Protein AF-A0A9P0L6J5-F1 (afdb_monomer_lite)

Radius of gyration: 15.88 Å; chains: 1; bounding box: 28×27×44 Å

Secondary structure (DSSP, 8-state):
-PPPP----------TTGGGS-HHHHHHHHHHHHTT----------

Organism: Acanthoscelides obtectus (NCBI:txid200917)

pLDDT: mean 72.1, std 9.61, range [50.31, 84.69]

Structure (mmCIF, N/CA/C/O backbone):
data_AF-A0A9P0L6J5-F1
#
_entry.id   AF-A0A9P0L6J5-F1
#
loop_
_atom_site.group_PDB
_atom_site.id
_atom_site.type_symbol
_atom_site.label_atom_id
_atom_site.label_alt_id
_atom_site.label_comp_id
_atom_site.label_asym_id
_atom_site.label_entity_id
_atom_site.label_seq_id
_atom_site.pdbx_PDB_ins_code
_atom_site.Cartn_x
_atom_site.Cartn_y
_atom_site.Cartn_z
_atom_site.occupancy
_atom_site.B_iso_or_equiv
_atom_site.auth_seq_id
_atom_site.auth_comp_id
_atom_site.auth_asym_id
_atom_site.auth_atom_id
_atom_site.pdbx_PDB_model_num
ATOM 1 N N . MET A 1 1 ? 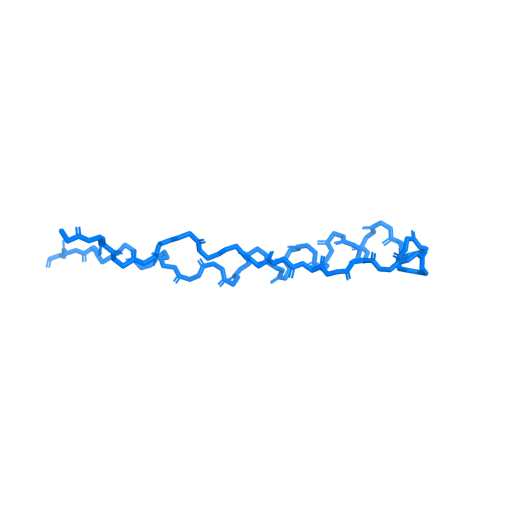-18.292 -15.724 24.455 1.00 62.28 1 MET A N 1
ATOM 2 C CA . MET A 1 1 ? -18.607 -14.706 23.431 1.00 62.28 1 MET A CA 1
ATOM 3 C C . MET A 1 1 ? -17.311 -14.410 22.693 1.00 62.28 1 MET A C 1
ATOM 5 O O . MET A 1 1 ? -16.319 -14.159 23.363 1.00 62.28 1 MET A O 1
ATOM 9 N N . ILE A 1 2 ? -17.278 -14.550 21.369 1.00 69.44 2 ILE A N 1
ATOM 10 C CA . ILE A 1 2 ? -16.102 -14.219 20.546 1.00 69.44 2 ILE A CA 1
ATOM 11 C C . ILE A 1 2 ? -16.207 -12.715 20.254 1.00 69.44 2 ILE A C 1
ATOM 13 O O . ILE A 1 2 ? -17.271 -12.261 19.843 1.00 69.44 2 ILE A O 1
ATOM 17 N N . GLY A 1 3 ? -15.171 -11.939 20.581 1.00 74.50 3 GLY A N 1
ATOM 18 C CA . GLY A 1 3 ? -15.173 -10.481 20.410 1.00 74.50 3 GLY A CA 1
ATOM 19 C C . GLY A 1 3 ? -15.276 -10.049 18.943 1.00 74.50 3 GLY A C 1
ATOM 20 O O . GLY A 1 3 ? -15.170 -10.869 18.032 1.00 74.50 3 GLY A O 1
ATOM 21 N N . ASN A 1 4 ? -15.473 -8.748 18.713 1.00 69.19 4 ASN A N 1
ATOM 22 C CA . ASN A 1 4 ? -15.519 -8.194 17.359 1.00 69.19 4 ASN A CA 1
ATOM 23 C C . ASN A 1 4 ? -14.164 -8.396 16.646 1.00 69.19 4 ASN A C 1
ATOM 25 O O . ASN A 1 4 ? -13.127 -8.319 17.307 1.00 69.19 4 ASN A O 1
ATOM 29 N N . PRO A 1 5 ? -14.133 -8.634 15.322 1.00 68.25 5 PRO A N 1
ATOM 30 C CA . PRO A 1 5 ? -12.879 -8.765 14.583 1.00 68.25 5 PRO A CA 1
ATOM 31 C C . PRO A 1 5 ? -12.070 -7.466 14.684 1.00 68.25 5 PRO A C 1
ATOM 33 O O 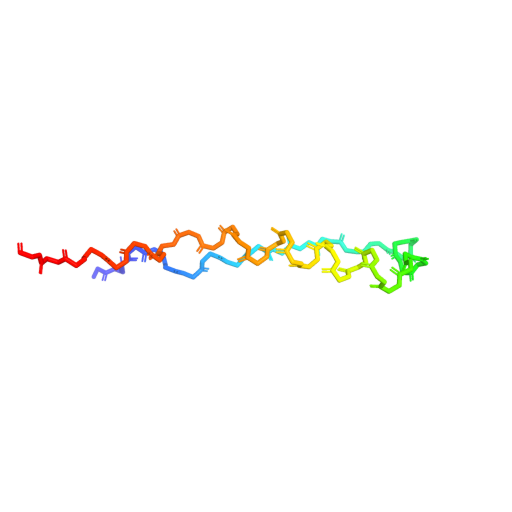. PRO A 1 5 ? -12.623 -6.389 14.488 1.00 68.25 5 PRO A O 1
ATOM 36 N N . THR A 1 6 ? -10.773 -7.553 14.985 1.00 69.38 6 THR A N 1
ATOM 37 C CA . THR A 1 6 ? -9.893 -6.377 15.153 1.00 69.38 6 THR A CA 1
ATOM 38 C C . THR A 1 6 ? -8.691 -6.362 14.206 1.00 69.38 6 THR A C 1
ATOM 40 O O . THR A 1 6 ? -7.988 -5.361 14.140 1.00 69.38 6 THR A O 1
ATOM 43 N N . ASN A 1 7 ? -8.461 -7.430 13.431 1.00 68.94 7 ASN A N 1
ATOM 44 C CA . ASN A 1 7 ? -7.321 -7.552 12.515 1.00 68.94 7 ASN A CA 1
ATOM 45 C C . ASN A 1 7 ? -7.769 -7.549 11.045 1.00 68.94 7 ASN A C 1
ATOM 47 O O . ASN A 1 7 ? -7.785 -8.585 10.374 1.00 68.94 7 ASN A O 1
ATOM 51 N N . PHE A 1 8 ? -8.169 -6.379 10.550 1.00 69.69 8 PHE A N 1
ATOM 52 C CA . PHE A 1 8 ? -8.538 -6.206 9.147 1.00 69.69 8 PHE A CA 1
ATOM 53 C C . PHE A 1 8 ? -7.285 -6.007 8.294 1.00 69.69 8 PHE A C 1
ATOM 55 O O . PHE A 1 8 ? -6.772 -4.897 8.165 1.00 69.69 8 PHE A O 1
ATOM 62 N N . GLN A 1 9 ? -6.799 -7.100 7.703 1.00 74.38 9 GLN A N 1
ATOM 63 C CA . GLN A 1 9 ? -5.688 -7.068 6.755 1.00 74.38 9 GLN A CA 1
ATOM 64 C C . GLN A 1 9 ? -6.219 -6.899 5.334 1.00 74.38 9 GLN A C 1
ATOM 66 O O . G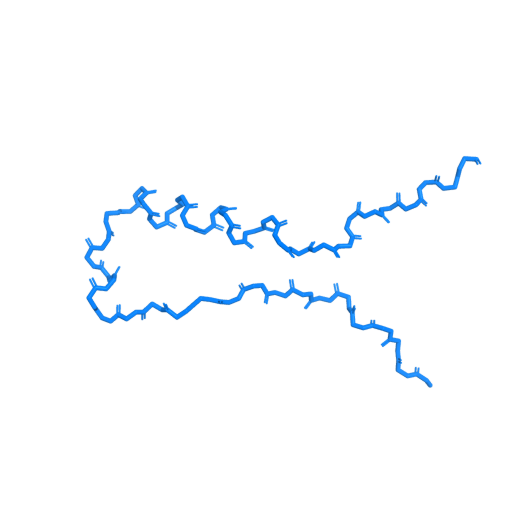LN A 1 9 ? -7.003 -7.717 4.847 1.00 74.38 9 GLN A O 1
ATOM 71 N N . HIS A 1 10 ? -5.777 -5.846 4.651 1.00 75.94 10 HIS A N 1
ATOM 72 C CA . HIS A 1 10 ? -6.047 -5.698 3.231 1.00 75.94 10 HIS A CA 1
ATOM 73 C C . HIS A 1 10 ? -5.081 -6.600 2.454 1.00 75.94 10 HIS A C 1
ATOM 75 O O . HIS A 1 10 ? -3.866 -6.491 2.601 1.00 75.94 10 HIS A O 1
ATOM 81 N N . THR A 1 11 ? -5.622 -7.511 1.649 1.00 77.56 11 THR A N 1
ATOM 82 C CA . THR A 1 11 ? -4.845 -8.391 0.769 1.00 77.56 11 THR A CA 1
ATOM 83 C C . THR A 1 11 ? -5.123 -8.016 -0.683 1.00 77.56 11 THR A C 1
ATOM 85 O O . THR A 1 11 ? -6.213 -7.551 -1.012 1.00 77.56 11 THR A O 1
ATOM 88 N N . GLY A 1 12 ? -4.111 -8.150 -1.536 1.00 78.81 12 GLY A N 1
ATOM 89 C CA . GLY A 1 12 ? -4.177 -7.827 -2.956 1.00 78.81 12 GLY A CA 1
ATOM 90 C C . GLY A 1 12 ? -3.713 -9.031 -3.760 1.00 78.81 12 GLY A C 1
ATOM 91 O O . GLY A 1 12 ? -2.760 -9.707 -3.370 1.00 78.81 12 GLY A O 1
ATOM 92 N N . HIS A 1 13 ? -4.402 -9.321 -4.858 1.00 84.38 13 HIS A N 1
ATOM 93 C CA . HIS A 1 13 ? -3.962 -10.333 -5.809 1.00 84.38 13 HIS A CA 1
ATOM 94 C C . HIS A 1 13 ? -2.977 -9.693 -6.789 1.00 84.38 13 HIS A C 1
ATOM 96 O O . HIS A 1 13 ? -3.306 -8.681 -7.402 1.00 84.38 13 HIS A O 1
ATOM 102 N N . ILE A 1 14 ? -1.787 -10.278 -6.926 1.00 80.50 14 ILE A N 1
ATOM 103 C CA . ILE A 1 14 ? -0.778 -9.872 -7.909 1.00 80.50 14 ILE A CA 1
ATOM 104 C C . ILE A 1 14 ? -0.729 -10.967 -8.974 1.00 80.50 14 ILE A C 1
ATOM 106 O O . ILE A 1 14 ? -0.365 -12.107 -8.671 1.00 80.50 14 ILE A O 1
ATOM 110 N N . GLY A 1 15 ? -1.141 -10.640 -10.197 1.00 81.12 15 GLY A N 1
ATOM 111 C CA . GLY A 1 15 ? -1.048 -11.539 -11.338 1.00 81.12 15 GLY A CA 1
ATOM 112 C C . GLY A 1 15 ? 0.380 -11.606 -11.879 1.00 81.12 15 GLY A C 1
ATOM 113 O O . GLY A 1 15 ? 1.217 -10.749 -11.613 1.00 81.12 15 GLY A O 1
ATOM 114 N N . SER A 1 16 ? 0.677 -12.612 -12.699 1.00 78.50 16 SER A N 1
ATOM 115 C CA . SER A 1 16 ? 2.009 -12.782 -13.302 1.00 78.50 16 SER A CA 1
ATOM 116 C C . SER A 1 16 ? 2.457 -11.594 -14.164 1.00 78.50 16 SER A C 1
ATOM 118 O O . SER A 1 16 ? 3.650 -11.334 -14.262 1.00 78.50 16 SER A O 1
ATOM 120 N N . ARG A 1 17 ? 1.512 -10.846 -14.749 1.00 78.50 17 ARG A N 1
ATOM 121 C CA . ARG A 1 17 ? 1.772 -9.617 -15.526 1.00 78.50 17 ARG A CA 1
ATOM 122 C C . ARG A 1 17 ? 2.060 -8.406 -14.638 1.00 78.50 17 ARG A C 1
ATOM 124 O O . ARG A 1 17 ? 2.720 -7.473 -15.071 1.00 78.50 17 ARG A O 1
ATOM 131 N N . ASP A 1 18 ? 1.598 -8.441 -13.392 1.00 72.19 18 ASP A N 1
ATOM 132 C CA . ASP A 1 18 ? 1.808 -7.379 -12.408 1.00 72.19 18 ASP A CA 1
ATOM 133 C C . ASP A 1 18 ? 3.197 -7.476 -11.749 1.00 72.19 18 ASP A C 1
ATOM 135 O O . ASP A 1 18 ? 3.628 -6.565 -11.051 1.00 72.19 18 ASP A O 1
ATOM 139 N N . VAL A 1 19 ? 3.941 -8.562 -11.991 1.00 71.25 19 VAL A N 1
ATOM 140 C CA . VAL A 1 19 ? 5.341 -8.713 -11.553 1.00 71.25 19 VAL A CA 1
ATOM 141 C C . VAL A 1 19 ? 6.278 -7.775 -12.329 1.00 71.25 19 VAL A C 1
ATOM 143 O O . VAL A 1 19 ? 7.341 -7.417 -11.832 1.00 71.25 19 VAL A O 1
ATOM 146 N N . GLU A 1 20 ? 5.870 -7.331 -13.521 1.00 80.06 20 GLU A N 1
ATOM 147 C CA . GLU A 1 20 ? 6.603 -6.346 -14.329 1.00 80.06 20 GLU A CA 1
ATOM 148 C C . GLU A 1 20 ? 6.407 -4.902 -13.832 1.00 80.06 20 GLU A C 1
ATOM 150 O O . GLU A 1 20 ? 7.035 -3.978 -14.354 1.00 80.06 20 GLU A O 1
ATOM 155 N N . ILE A 1 21 ? 5.558 -4.690 -12.816 1.00 77.81 21 ILE A N 1
ATOM 156 C CA . ILE A 1 21 ? 5.370 -3.381 -12.189 1.00 77.81 21 ILE A CA 1
ATOM 157 C C . ILE A 1 21 ? 6.717 -2.924 -11.599 1.00 77.81 21 ILE A C 1
ATOM 159 O O . ILE A 1 21 ? 7.290 -3.624 -10.758 1.00 77.81 21 ILE A O 1
ATOM 163 N N . PRO A 1 22 ? 7.233 -1.742 -11.991 1.00 81.62 22 PRO A N 1
ATOM 164 C CA . PRO A 1 22 ? 8.458 -1.193 -11.423 1.00 81.62 22 PRO A CA 1
ATOM 165 C C . PRO A 1 22 ? 8.385 -1.140 -9.892 1.00 81.62 22 PRO A C 1
ATOM 167 O O . PRO A 1 22 ? 7.352 -0.763 -9.338 1.00 81.62 22 PRO A O 1
ATOM 170 N N . GLY A 1 23 ? 9.484 -1.464 -9.201 1.00 79.38 23 GLY A N 1
ATOM 171 C CA . GLY A 1 23 ? 9.511 -1.584 -7.734 1.00 79.38 23 GLY A CA 1
ATOM 172 C C . GLY A 1 23 ? 8.907 -0.388 -6.983 1.00 79.38 23 GLY A C 1
ATOM 173 O O . GLY A 1 23 ? 8.179 -0.576 -6.012 1.00 79.38 23 GLY A O 1
ATOM 174 N N . GLU A 1 24 ? 9.099 0.831 -7.489 1.00 82.62 24 GLU A N 1
ATOM 175 C CA . GLU A 1 24 ? 8.512 2.059 -6.930 1.00 82.62 24 GLU A CA 1
ATOM 176 C C . GLU A 1 24 ? 6.971 2.073 -6.951 1.00 82.62 24 GLU A C 1
ATOM 178 O O . GLU A 1 24 ? 6.327 2.515 -5.998 1.00 82.62 24 GLU A O 1
ATOM 183 N N . GLN A 1 25 ? 6.352 1.549 -8.013 1.00 82.56 25 GLN A N 1
ATOM 184 C CA . GLN A 1 25 ? 4.893 1.457 -8.124 1.00 82.56 25 GLN A CA 1
ATOM 185 C C . GLN A 1 25 ? 4.328 0.380 -7.187 1.00 82.56 25 GLN A C 1
ATOM 187 O O . GLN A 1 25 ? 3.267 0.580 -6.589 1.00 82.56 25 GLN A O 1
ATOM 192 N N . LEU A 1 26 ? 5.058 -0.723 -6.988 1.00 82.06 26 LEU A N 1
ATOM 193 C CA . LEU A 1 26 ? 4.686 -1.755 -6.019 1.00 82.06 26 LEU A CA 1
ATOM 194 C C . LEU A 1 26 ? 4.741 -1.215 -4.581 1.00 82.06 26 LEU A C 1
ATOM 196 O O . LEU A 1 26 ? 3.828 -1.465 -3.792 1.00 82.06 26 LEU A O 1
ATOM 200 N N . ILE A 1 27 ? 5.766 -0.425 -4.250 1.00 83.81 27 ILE A N 1
ATOM 201 C CA . ILE A 1 27 ? 5.893 0.243 -2.945 1.00 83.81 27 ILE A CA 1
ATOM 202 C C . ILE A 1 27 ? 4.731 1.220 -2.721 1.00 83.81 27 ILE A C 1
ATOM 204 O O . ILE A 1 27 ? 4.128 1.232 -1.643 1.00 83.81 27 ILE A O 1
ATOM 208 N N . ALA A 1 28 ? 4.372 2.014 -3.735 1.00 84.69 28 ALA A N 1
ATOM 209 C CA . ALA A 1 28 ? 3.234 2.929 -3.659 1.00 84.69 28 ALA A CA 1
ATOM 210 C C . ALA A 1 28 ? 1.909 2.184 -3.408 1.00 84.69 28 ALA A C 1
ATOM 212 O O . ALA A 1 28 ? 1.144 2.576 -2.521 1.00 84.69 28 ALA A O 1
ATOM 213 N N . LEU A 1 29 ? 1.670 1.077 -4.122 1.00 80.81 29 LEU A N 1
ATOM 214 C CA . LEU A 1 29 ? 0.499 0.218 -3.929 1.00 80.81 29 LEU A CA 1
ATOM 215 C C . LEU A 1 29 ? 0.456 -0.355 -2.506 1.00 80.81 29 LEU A C 1
ATOM 217 O O . LEU A 1 29 ? -0.547 -0.213 -1.808 1.00 80.81 29 LEU A O 1
ATOM 221 N N . GLN A 1 30 ? 1.560 -0.936 -2.034 1.00 80.19 30 GLN A N 1
ATOM 222 C CA . GLN A 1 30 ? 1.660 -1.469 -0.673 1.00 80.19 30 GLN A CA 1
ATOM 223 C C . GLN A 1 30 ? 1.361 -0.402 0.386 1.00 80.19 30 GLN A C 1
ATOM 225 O O . GLN A 1 30 ? 0.678 -0.678 1.372 1.00 80.19 30 GLN A O 1
ATOM 230 N N . ASN A 1 31 ? 1.828 0.831 0.188 1.00 80.81 31 ASN A N 1
ATOM 231 C CA . ASN A 1 31 ? 1.558 1.926 1.116 1.00 80.81 31 ASN A CA 1
ATOM 232 C C . ASN A 1 31 ? 0.079 2.344 1.129 1.00 80.81 31 ASN A C 1
ATOM 234 O O . ASN A 1 31 ? -0.451 2.629 2.203 1.00 80.81 31 ASN A O 1
ATOM 238 N N . GLN A 1 32 ? -0.621 2.300 -0.010 1.00 80.62 32 GLN A N 1
ATOM 239 C CA . GLN A 1 32 ? -2.078 2.500 -0.048 1.00 80.62 32 GLN A CA 1
ATOM 240 C C . GLN A 1 32 ? -2.846 1.383 0.669 1.00 80.62 32 GLN A C 1
ATOM 242 O O . GLN A 1 32 ? -3.908 1.624 1.244 1.00 80.62 32 GLN A O 1
ATOM 247 N N . MET A 1 33 ? -2.317 0.160 0.646 1.00 78.81 33 MET A N 1
ATOM 248 C CA . MET A 1 33 ? -2.943 -0.981 1.307 1.00 78.81 33 MET A CA 1
ATOM 249 C C . MET A 1 33 ? -2.803 -0.945 2.837 1.00 78.81 33 MET A C 1
ATOM 251 O O . MET A 1 33 ? -3.696 -1.421 3.538 1.00 78.81 33 MET A O 1
ATOM 255 N N . LYS A 1 34 ? -1.725 -0.348 3.363 1.00 72.00 34 LYS A N 1
ATOM 256 C CA . LYS A 1 34 ? -1.450 -0.258 4.810 1.00 72.00 34 LYS A CA 1
ATOM 257 C C . LYS A 1 34 ? -2.452 0.612 5.575 1.00 72.00 34 LYS A C 1
ATOM 259 O O . LYS A 1 34 ? -2.760 0.309 6.721 1.00 72.00 34 LYS A O 1
ATOM 264 N N . SER A 1 35 ? -2.986 1.669 4.964 1.00 65.38 35 SER A N 1
ATOM 265 C CA . SER A 1 35 ? -3.827 2.655 5.665 1.00 65.38 35 SER A CA 1
ATOM 266 C C . SER A 1 35 ? -5.291 2.239 5.850 1.00 65.38 35 SER A C 1
ATOM 268 O O . SER A 1 35 ? -6.061 2.967 6.473 1.00 65.38 35 SER A O 1
ATOM 270 N N . LYS A 1 36 ? -5.703 1.077 5.322 1.00 66.50 36 LYS A N 1
ATOM 271 C CA . LYS A 1 36 ? -7.104 0.614 5.355 1.00 66.50 36 LYS A CA 1
ATOM 272 C C . LYS A 1 36 ? -7.445 -0.284 6.555 1.00 66.50 36 LYS A C 1
ATOM 274 O O . LYS A 1 36 ? -8.607 -0.653 6.715 1.00 66.50 36 LYS A O 1
ATOM 279 N N . GLY A 1 37 ? -6.471 -0.607 7.410 1.00 62.28 37 GLY A N 1
ATOM 280 C CA . GLY A 1 37 ? -6.676 -1.318 8.679 1.00 62.28 37 GLY A CA 1
ATOM 281 C C . GLY A 1 37 ? -7.233 -0.385 9.757 1.00 62.28 37 GLY A C 1
ATOM 282 O O . GLY A 1 37 ? -6.505 0.089 10.622 1.00 62.28 37 GLY A O 1
ATOM 283 N N . GLY A 1 38 ? -8.518 -0.051 9.668 1.00 62.84 38 GLY A N 1
ATOM 284 C CA . GLY A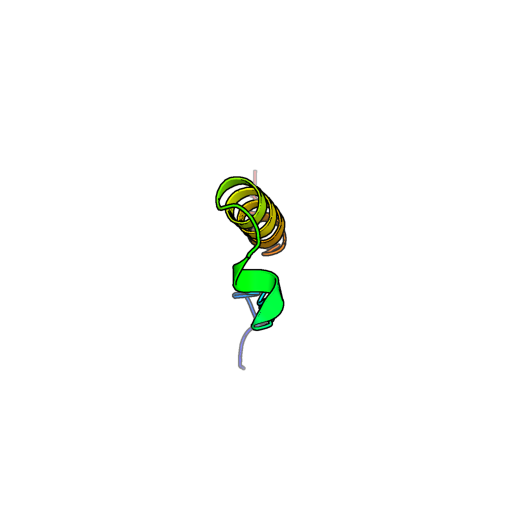 1 38 ? -9.141 0.950 10.530 1.00 62.84 38 GLY A CA 1
ATOM 285 C C . GLY A 1 38 ? -9.647 0.390 11.853 1.00 62.84 38 GLY A C 1
ATOM 286 O O . GLY A 1 38 ? -10.786 -0.039 11.883 1.00 62.84 38 GLY A O 1
ATOM 287 N N . TYR A 1 39 ? -8.847 0.461 12.925 1.00 56.59 39 TYR A N 1
ATOM 288 C CA . TYR A 1 39 ? -9.310 0.639 14.320 1.00 56.59 39 TYR A CA 1
ATOM 289 C C . TYR A 1 39 ? -8.253 1.351 15.198 1.00 56.59 39 TYR A C 1
ATOM 291 O O . TYR A 1 39 ? -8.253 1.203 16.414 1.00 56.59 39 TYR A O 1
ATOM 299 N N . GLU A 1 40 ? -7.375 2.191 14.632 1.00 59.69 40 GLU A N 1
ATOM 300 C CA . GLU A 1 40 ? -6.480 3.057 15.431 1.00 59.69 40 GLU A CA 1
ATOM 301 C C . GLU A 1 40 ? -7.191 4.288 16.026 1.00 59.69 40 GLU A C 1
ATOM 303 O O . GLU A 1 40 ? -6.566 5.294 16.360 1.00 59.69 40 GLU A O 1
ATOM 308 N N . THR A 1 41 ? -8.508 4.233 16.231 1.00 57.16 41 THR A N 1
ATOM 3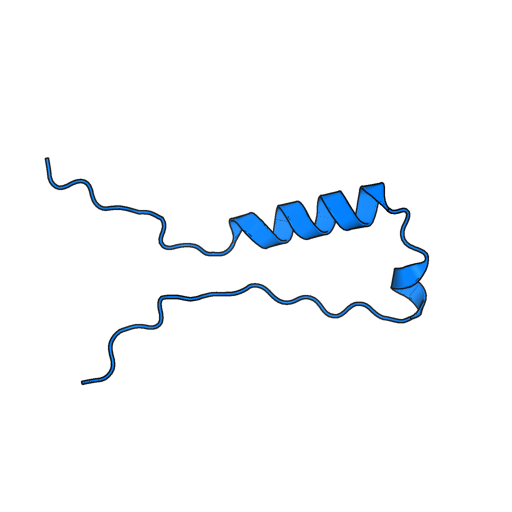09 C CA . THR A 1 41 ? -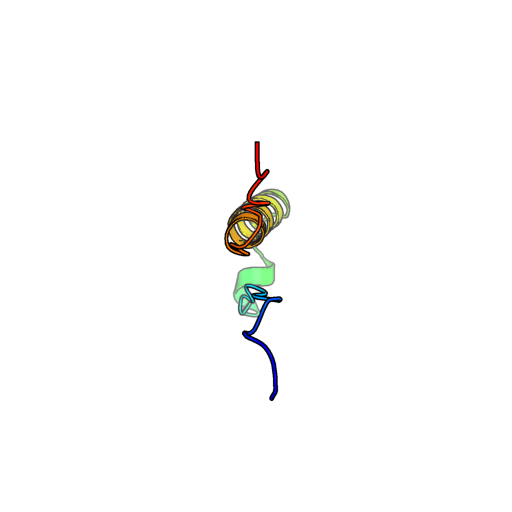9.119 5.102 17.236 1.00 57.16 41 THR A CA 1
ATOM 310 C C . THR A 1 41 ? -8.876 4.453 18.587 1.00 57.16 41 THR A C 1
ATOM 312 O O . THR A 1 41 ? -9.751 3.811 19.165 1.00 57.16 41 THR A O 1
ATOM 315 N N . THR A 1 42 ? -7.669 4.649 19.118 1.00 58.25 42 THR A N 1
ATOM 316 C CA . THR A 1 42 ? -7.496 4.670 20.567 1.00 58.25 42 THR A CA 1
ATOM 317 C C . THR A 1 42 ? -8.416 5.782 21.051 1.00 58.25 42 THR A C 1
ATOM 319 O O . THR A 1 42 ? -8.057 6.957 20.973 1.00 58.25 42 THR A O 1
ATOM 322 N N . TYR A 1 43 ? -9.636 5.438 21.469 1.00 55.41 43 TYR A N 1
ATOM 323 C CA . TYR A 1 43 ? -10.479 6.337 22.244 1.00 55.41 43 TYR A CA 1
ATOM 324 C C . TYR A 1 43 ? -9.667 6.682 23.493 1.00 55.41 43 TYR A C 1
ATOM 326 O O . TYR A 1 43 ? -9.646 5.935 24.469 1.00 55.41 43 TYR A O 1
ATOM 334 N N . LYS A 1 44 ? -8.913 7.784 23.436 1.00 55.16 44 LYS A N 1
ATOM 335 C CA . LYS A 1 44 ? -8.349 8.398 24.627 1.00 55.16 44 LYS A CA 1
ATOM 336 C C . LYS A 1 44 ? -9.546 8.943 25.384 1.00 55.16 44 LYS A C 1
ATOM 338 O O . LYS A 1 44 ? -10.107 9.963 25.000 1.00 55.16 44 LYS A O 1
ATOM 343 N N . VAL A 1 45 ? -9.976 8.194 26.393 1.00 50.31 45 VAL A N 1
ATOM 344 C CA . VAL A 1 45 ? -10.870 8.704 27.425 1.00 50.31 45 VAL A CA 1
ATOM 345 C C . VAL A 1 45 ? -10.083 9.804 28.129 1.00 50.31 45 VAL A C 1
ATOM 347 O O . VAL A 1 45 ? -9.083 9.518 28.788 1.00 50.31 45 VAL A O 1
ATOM 350 N N . VAL A 1 46 ? -10.471 11.050 27.867 1.00 54.41 46 VAL A N 1
ATOM 351 C CA . VAL A 1 46 ? -10.053 12.227 28.634 1.00 54.41 46 VAL A CA 1
ATOM 352 C C . VAL A 1 46 ? -11.147 12.516 29.644 1.00 54.41 46 VAL A C 1
ATOM 354 O O . VAL A 1 46 ? -12.329 12.409 29.241 1.00 54.41 46 VAL A O 1
#

Sequence (46 aa):
MIGNPTNFQHTGHIGSRDVEIPGEQLIALQNQMKSKGGYETTYKVV

InterPro domains:
  IPR000095 CRIB domain [PF00786] (1-16)
  IPR000095 CRIB domain [PS50108] (2-15)
  IPR036936 CRIB domain superfamily [G3DSA:3.90.810.10] (1-36)
  IPR039056 CDC42 small effector protein [PTHR13502] (1-41)

Foldseek 3Di:
DDDDDQFDQQDDDQDPVNVPPPPVVVVVVVVVRVVPSPDPPPVPPD